Protein AF-A0A6A3C1C8-F1 (afdb_monomer_lite)

Sequence (145 aa):
MQSAKIVVDRLVERQKVDNGVKYLETIALVLWGTDNIKTYGESLAQVSWMIGVRPVADTFGRVNRVETVSLEELGRPRIDVDVNCSGVFRDLFINQMDLLDRAVKMVAELDEPVEQNYVWKHALEQAKALGIEVREAATRAFFNA

Secondary structure (DSSP, 8-state):
-HHHHHHHHHHHHHHHHHTTTPPPSEEEEEE-HHHHHHHTSHHHHHHHHHTTEEEEE-TTS-EEEEEEPPHHHH-SPBPEEEEEE-HHHHHHHHHHHHHHHHHHHHHHTS---TTTBHHHHHHHHHHHHHTS-HHHHT--EEE--

Structure (mmCIF, N/CA/C/O backbone):
data_AF-A0A6A3C1C8-F1
#
_entry.id   AF-A0A6A3C1C8-F1
#
loop_
_atom_site.group_PDB
_atom_site.id
_atom_site.type_symbol
_atom_site.label_atom_id
_atom_site.label_alt_id
_atom_site.label_comp_id
_atom_site.label_asym_id
_atom_site.label_entity_id
_atom_site.label_seq_id
_atom_site.pdbx_PDB_ins_code
_atom_site.Cartn_x
_atom_site.Cartn_y
_atom_site.Cartn_z
_atom_site.occupancy
_atom_site.B_iso_or_equiv
_atom_site.auth_seq_id
_atom_site.auth_comp_id
_atom_site.auth_asym_id
_atom_site.auth_atom_id
_atom_site.pdbx_PDB_model_num
ATOM 1 N N . MET A 1 1 ? 12.787 4.754 0.318 1.00 88.12 1 MET A N 1
ATOM 2 C CA . MET A 1 1 ? 12.100 4.514 1.613 1.00 88.12 1 MET A CA 1
ATOM 3 C C . MET A 1 1 ? 12.237 5.676 2.592 1.00 88.12 1 MET A C 1
ATOM 5 O O . MET A 1 1 ? 11.222 6.182 3.034 1.00 88.12 1 MET A O 1
ATOM 9 N N . GLN A 1 2 ? 13.446 6.129 2.938 1.00 93.62 2 GLN A N 1
ATOM 10 C CA . GLN A 1 2 ? 13.626 7.162 3.973 1.00 93.62 2 GLN A CA 1
ATOM 11 C C . GLN A 1 2 ? 12.921 8.495 3.647 1.00 93.62 2 GLN A C 1
ATOM 13 O O . GLN A 1 2 ? 12.198 9.014 4.489 1.00 93.62 2 GLN A O 1
ATOM 18 N N . SER A 1 3 ? 13.049 8.985 2.406 1.00 96.75 3 SER A N 1
ATOM 19 C CA . SER A 1 3 ? 12.309 10.161 1.907 1.00 96.75 3 SER A CA 1
ATOM 20 C C . SER A 1 3 ? 10.786 9.966 2.000 1.00 96.75 3 SER A C 1
ATOM 22 O O . SER A 1 3 ? 10.074 10.793 2.564 1.00 96.75 3 SER A O 1
ATOM 24 N N . ALA A 1 4 ? 10.293 8.806 1.553 1.00 96.81 4 ALA A N 1
ATOM 25 C CA . ALA A 1 4 ? 8.873 8.464 1.580 1.00 96.81 4 ALA A CA 1
ATOM 26 C C . ALA A 1 4 ? 8.255 8.503 2.988 1.00 96.81 4 ALA A C 1
ATOM 28 O O . ALA A 1 4 ? 7.148 9.016 3.136 1.00 96.81 4 ALA A O 1
ATOM 29 N N . LYS A 1 5 ? 8.976 8.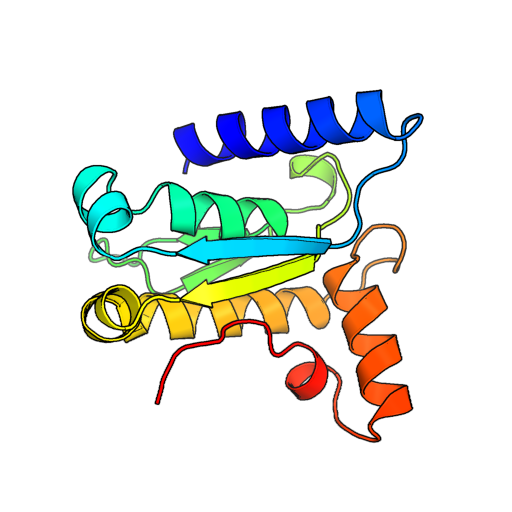026 4.017 1.00 97.25 5 LYS A N 1
ATOM 30 C CA . LYS A 1 5 ? 8.508 8.093 5.413 1.00 97.25 5 LYS A CA 1
ATOM 31 C C . LYS A 1 5 ? 8.205 9.533 5.827 1.00 97.25 5 LYS A C 1
ATOM 33 O O . LYS A 1 5 ? 7.102 9.820 6.269 1.00 97.25 5 LYS A O 1
ATOM 38 N N . ILE A 1 6 ? 9.138 10.452 5.565 1.00 98.00 6 ILE A N 1
ATOM 39 C CA . ILE A 1 6 ? 8.996 11.878 5.905 1.00 98.00 6 ILE A CA 1
ATOM 40 C C . ILE A 1 6 ? 7.758 12.485 5.235 1.00 98.00 6 ILE A C 1
ATOM 42 O O . ILE A 1 6 ? 7.025 13.246 5.865 1.00 98.00 6 ILE A O 1
ATOM 46 N N . VAL A 1 7 ? 7.523 12.167 3.959 1.00 98.19 7 VAL A N 1
ATOM 47 C CA . VAL A 1 7 ? 6.374 12.698 3.211 1.00 98.19 7 VAL A CA 1
ATOM 48 C C . VAL A 1 7 ? 5.057 12.184 3.789 1.00 98.19 7 VAL A C 1
ATOM 50 O O . VAL A 1 7 ? 4.153 12.979 4.039 1.00 98.19 7 VAL A O 1
ATOM 53 N N . VAL A 1 8 ? 4.954 10.877 4.034 1.00 97.94 8 VAL A N 1
ATOM 54 C CA . VAL A 1 8 ? 3.740 10.263 4.590 1.00 97.94 8 VAL A CA 1
ATOM 55 C C . VAL A 1 8 ? 3.476 10.754 6.006 1.00 97.94 8 VAL A C 1
ATOM 57 O O . VAL A 1 8 ? 2.344 11.109 6.310 1.00 97.94 8 VAL A O 1
ATOM 60 N N . ASP A 1 9 ? 4.495 10.828 6.860 1.00 96.19 9 ASP A N 1
ATOM 61 C CA . ASP A 1 9 ? 4.316 11.264 8.245 1.00 96.19 9 ASP A CA 1
ATOM 62 C C . ASP A 1 9 ? 3.820 12.717 8.292 1.00 96.19 9 ASP A C 1
ATOM 64 O O . ASP A 1 9 ? 2.864 13.012 9.006 1.00 96.19 9 ASP A O 1
ATOM 68 N N . ARG A 1 10 ? 4.362 13.600 7.438 1.00 97.25 10 ARG A N 1
ATOM 69 C CA . ARG A 1 10 ? 3.864 14.980 7.283 1.00 97.25 10 ARG A CA 1
ATOM 70 C C . ARG A 1 10 ? 2.437 15.042 6.746 1.00 97.25 10 ARG A C 1
ATOM 72 O O . ARG A 1 10 ? 1.653 15.863 7.214 1.00 97.25 10 ARG A O 1
ATOM 79 N N . LEU A 1 11 ? 2.100 14.209 5.761 1.00 97.06 11 LEU A N 1
ATOM 80 C CA . LEU A 1 11 ? 0.747 14.139 5.203 1.00 97.06 11 LEU A CA 1
ATOM 81 C C . LEU A 1 11 ? -0.262 13.730 6.281 1.00 97.06 11 LEU A C 1
ATOM 83 O O . LEU A 1 11 ? -1.289 14.384 6.456 1.00 97.06 11 LEU A O 1
ATOM 87 N N . VAL A 1 12 ? 0.050 12.666 7.019 1.00 95.31 12 VAL A N 1
ATOM 88 C CA . VAL A 1 12 ? -0.804 12.128 8.079 1.00 95.31 12 VAL A CA 1
ATOM 89 C C . VAL A 1 12 ? -0.922 13.114 9.237 1.00 95.31 12 VAL A C 1
ATOM 91 O O . VAL A 1 12 ? -2.026 13.347 9.722 1.00 95.31 12 VAL A O 1
ATOM 94 N N . GLU A 1 13 ? 0.185 13.725 9.664 1.00 94.62 13 GLU A N 1
ATOM 95 C CA . GLU A 1 13 ? 0.194 14.749 10.710 1.00 94.62 13 GLU A CA 1
ATOM 96 C C . GLU A 1 13 ? -0.673 15.946 10.317 1.00 94.62 13 GLU A C 1
ATOM 98 O O . GLU A 1 13 ? -1.536 16.366 11.091 1.00 94.62 13 GLU A O 1
ATOM 103 N N . ARG A 1 14 ? -0.505 16.453 9.091 1.00 95.44 14 ARG A N 1
ATOM 104 C CA . ARG A 1 14 ? -1.298 17.578 8.600 1.00 95.44 14 ARG A CA 1
ATOM 105 C C . ARG A 1 14 ? -2.786 17.244 8.574 1.00 95.44 14 ARG A C 1
ATOM 107 O O . ARG A 1 14 ? -3.587 18.013 9.099 1.00 95.44 14 ARG A O 1
ATOM 114 N N . GLN A 1 15 ? -3.147 16.083 8.030 1.00 94.81 15 GLN A N 1
ATOM 115 C CA . GLN A 1 15 ? -4.544 15.661 7.957 1.00 94.81 15 GLN A CA 1
ATOM 116 C C . GLN A 1 15 ? -5.158 15.448 9.346 1.00 94.81 15 GLN A C 1
ATOM 118 O O . GLN A 1 15 ? -6.326 15.764 9.567 1.00 94.81 15 GLN A O 1
ATOM 123 N N . LYS A 1 16 ? -4.371 14.947 10.302 1.00 92.00 16 LYS A N 1
ATOM 124 C CA . LYS A 1 16 ? -4.792 14.769 11.694 1.00 92.00 16 LYS A CA 1
ATOM 125 C C . LYS A 1 16 ? -5.097 16.107 12.372 1.00 92.00 16 LYS A C 1
ATOM 127 O O . LYS A 1 16 ? -6.070 16.193 13.119 1.00 92.00 16 LYS A O 1
ATOM 132 N N . VAL A 1 17 ? -4.296 17.143 12.114 1.00 92.94 17 VAL A N 1
ATOM 133 C CA . VAL A 1 17 ? -4.552 18.505 12.617 1.00 92.94 17 VAL A CA 1
ATOM 134 C C . VAL A 1 17 ? -5.845 19.067 12.028 1.00 92.94 17 VAL A C 1
ATOM 136 O O . VAL A 1 17 ? -6.678 19.578 12.774 1.00 92.94 17 VAL A O 1
ATOM 139 N N . ASP A 1 18 ? -6.041 18.914 10.719 1.00 92.00 18 ASP A N 1
ATOM 140 C CA . ASP A 1 18 ? -7.192 19.489 10.018 1.00 92.00 18 ASP A CA 1
ATOM 141 C C . ASP A 1 18 ? -8.523 18.769 10.364 1.00 92.00 18 ASP A C 1
ATOM 143 O O . ASP A 1 18 ? -9.576 19.405 10.372 1.00 92.00 18 ASP A O 1
ATOM 147 N N . ASN A 1 19 ? -8.491 17.481 10.746 1.00 87.75 19 ASN A N 1
ATOM 148 C CA . ASN A 1 19 ? -9.679 16.659 11.054 1.00 87.75 19 ASN A CA 1
ATOM 149 C C . ASN A 1 19 ? -9.917 16.372 12.551 1.00 87.75 19 ASN A C 1
ATOM 151 O O . ASN A 1 19 ? -10.545 15.371 12.910 1.00 87.75 19 ASN A O 1
ATOM 155 N N . GLY A 1 20 ? -9.421 17.219 13.455 1.00 84.25 20 GLY A N 1
ATOM 156 C CA . GLY A 1 20 ? -9.731 17.083 14.884 1.00 84.25 20 GLY A CA 1
ATOM 157 C C . GLY A 1 20 ? -9.100 15.849 15.540 1.00 84.25 20 GLY A C 1
ATOM 158 O O . GLY A 1 20 ? -9.746 15.150 16.317 1.00 84.25 20 GLY A O 1
ATOM 159 N N . VAL A 1 21 ? -7.820 15.599 15.250 1.00 80.31 21 VAL A N 1
ATOM 160 C CA . VAL A 1 21 ? -6.955 14.583 15.885 1.00 80.31 21 VAL A CA 1
ATOM 161 C C . VAL A 1 21 ? -7.235 13.134 15.445 1.00 80.31 21 VAL A C 1
ATOM 163 O O . VAL A 1 21 ? -6.539 12.212 15.876 1.00 80.31 21 VAL A O 1
ATOM 166 N N . LYS A 1 22 ? -8.177 12.902 14.525 1.00 88.25 22 LYS A N 1
ATOM 167 C CA . LYS A 1 22 ? -8.441 11.565 13.971 1.00 88.25 22 LYS A CA 1
ATOM 168 C C . LYS A 1 22 ? -7.510 11.236 12.806 1.00 88.25 22 LYS A C 1
ATOM 170 O O . LYS A 1 22 ? -7.241 12.082 11.955 1.00 88.25 22 LYS A O 1
ATOM 175 N N . TYR A 1 23 ? -7.039 9.990 12.762 1.00 91.06 23 TYR A N 1
ATOM 176 C CA . TYR A 1 23 ? -6.372 9.467 11.572 1.00 91.06 23 TYR A CA 1
ATOM 177 C C . TYR A 1 23 ? -7.396 9.291 10.457 1.00 91.06 23 TYR A C 1
ATOM 179 O O . TYR A 1 23 ? -8.527 8.879 10.703 1.00 91.06 23 TYR A O 1
ATOM 187 N N . LEU A 1 24 ? -6.981 9.604 9.235 1.00 93.56 24 LEU A N 1
ATOM 188 C CA . LEU A 1 24 ? -7.737 9.230 8.053 1.00 93.56 24 LEU A CA 1
ATOM 189 C C . LEU A 1 24 ? -7.696 7.705 7.865 1.00 93.56 24 LEU A C 1
ATOM 191 O O . LEU A 1 24 ? -6.688 7.069 8.179 1.00 93.56 24 LEU A O 1
ATOM 195 N N . GLU A 1 25 ? -8.779 7.137 7.344 1.00 97.00 25 GLU A N 1
ATOM 196 C CA . GLU A 1 25 ? -8.869 5.686 7.160 1.00 97.00 25 GLU A CA 1
ATOM 197 C C . GLU A 1 25 ? -8.358 5.239 5.785 1.00 97.00 25 GLU A C 1
ATOM 199 O O . GLU A 1 25 ? -7.670 4.224 5.707 1.00 97.00 25 GLU A O 1
ATOM 204 N N . THR A 1 26 ? -8.602 6.028 4.727 1.00 98.19 26 THR A N 1
ATOM 205 C CA . THR A 1 26 ? -8.188 5.713 3.345 1.00 98.19 26 THR A CA 1
ATOM 206 C C . THR A 1 26 ? -7.539 6.908 2.640 1.00 98.19 26 THR A C 1
ATOM 208 O O . THR A 1 26 ? -8.026 8.035 2.756 1.00 98.19 26 THR A O 1
ATOM 211 N N . ILE A 1 27 ? -6.479 6.665 1.857 1.00 98.12 27 ILE A N 1
ATOM 212 C CA . ILE A 1 27 ? -5.885 7.629 0.910 1.00 98.12 27 ILE A CA 1
ATOM 213 C C . ILE A 1 27 ? -6.080 7.134 -0.521 1.00 98.12 27 ILE A C 1
ATOM 215 O O . ILE A 1 27 ? -5.526 6.103 -0.893 1.00 98.12 27 ILE A O 1
ATOM 219 N N . ALA A 1 28 ? -6.768 7.915 -1.351 1.00 98.12 28 ALA A N 1
ATOM 220 C CA . ALA A 1 28 ? -6.732 7.733 -2.799 1.00 98.12 28 ALA A CA 1
ATOM 221 C C . ALA A 1 28 ? -5.530 8.482 -3.396 1.00 98.12 28 ALA A C 1
ATOM 223 O O . ALA A 1 28 ? -5.333 9.668 -3.116 1.00 98.12 28 ALA A O 1
ATOM 224 N N . LEU A 1 29 ? -4.718 7.806 -4.209 1.00 97.94 29 LEU A N 1
ATOM 225 C CA . LEU A 1 29 ? -3.507 8.375 -4.808 1.00 97.94 29 LEU A CA 1
ATOM 226 C C . LEU A 1 29 ? -3.236 7.824 -6.208 1.00 97.94 29 LEU A C 1
ATOM 228 O O . LEU A 1 29 ? -3.751 6.777 -6.600 1.00 97.94 29 LEU A O 1
ATOM 232 N N . VAL A 1 30 ? -2.391 8.537 -6.956 1.00 98.19 30 VAL A N 1
ATOM 233 C CA . VAL A 1 30 ? -1.987 8.163 -8.315 1.00 98.19 30 VAL A CA 1
ATOM 234 C C . VAL A 1 30 ? -0.498 7.837 -8.354 1.00 98.19 30 VAL A C 1
ATOM 236 O O . VAL A 1 30 ? 0.314 8.618 -7.857 1.00 98.19 30 VAL A O 1
ATOM 239 N N . LEU A 1 31 ? -0.136 6.723 -8.993 1.00 98.19 31 LEU A N 1
ATOM 240 C CA . LEU A 1 31 ? 1.254 6.381 -9.301 1.00 98.19 31 LEU A CA 1
ATOM 241 C C . LEU A 1 31 ? 1.566 6.646 -10.778 1.00 98.19 31 LEU A C 1
ATOM 243 O O . LEU A 1 31 ? 0.963 6.071 -11.696 1.00 98.19 31 LEU A O 1
ATOM 247 N N . TRP A 1 32 ? 2.553 7.510 -11.005 1.00 97.69 32 TRP A N 1
ATOM 248 C CA . TRP A 1 32 ? 3.081 7.813 -12.329 1.00 97.69 32 TRP A CA 1
ATOM 249 C C . TRP A 1 32 ? 4.354 7.002 -12.597 1.00 97.69 32 TRP A C 1
ATOM 251 O O . TRP A 1 32 ? 5.090 6.625 -11.693 1.00 97.69 32 TRP A O 1
ATOM 261 N N . GLY A 1 33 ? 4.631 6.672 -13.859 1.00 96.38 33 GLY A N 1
ATOM 262 C CA . GLY A 1 33 ? 5.894 5.999 -14.191 1.00 96.38 33 GLY A CA 1
ATOM 263 C C . GLY A 1 33 ? 7.100 6.932 -14.034 1.00 96.38 33 GLY A C 1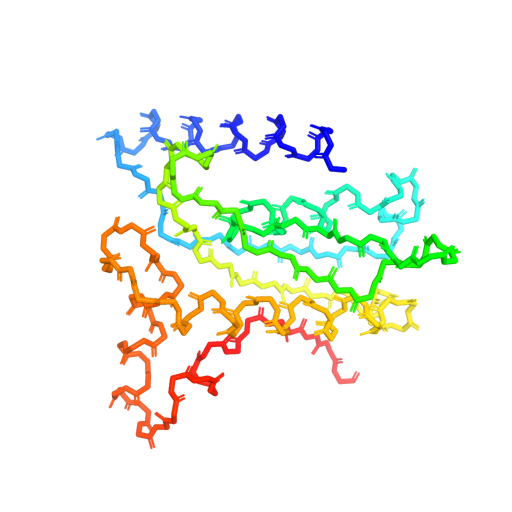
ATOM 264 O O . GLY A 1 33 ? 8.154 6.547 -13.536 1.00 96.38 33 GLY A O 1
ATOM 265 N N . THR A 1 34 ? 6.952 8.187 -14.459 1.00 96.25 34 THR A N 1
ATOM 266 C CA . THR A 1 34 ? 8.072 9.122 -14.630 1.00 96.25 34 THR A CA 1
ATOM 267 C C . THR A 1 34 ? 8.662 9.631 -13.315 1.00 96.25 34 THR A C 1
ATOM 269 O O . THR A 1 34 ? 9.877 9.801 -13.233 1.00 96.25 34 THR A O 1
ATOM 272 N N . ASP A 1 35 ? 7.848 9.867 -12.287 1.00 95.75 35 ASP A N 1
ATOM 273 C CA . ASP A 1 35 ? 8.308 10.236 -10.942 1.00 95.75 35 ASP A CA 1
ATOM 274 C C . ASP A 1 35 ? 9.007 9.055 -10.258 1.00 95.75 35 ASP A C 1
ATOM 276 O O . ASP A 1 35 ? 10.077 9.241 -9.680 1.00 95.75 35 ASP A O 1
ATOM 280 N N . ASN A 1 36 ? 8.482 7.834 -10.396 1.00 97.19 36 ASN A N 1
ATOM 281 C CA . ASN A 1 36 ? 9.097 6.630 -9.837 1.00 97.19 36 ASN A CA 1
ATOM 282 C C . ASN A 1 36 ? 10.458 6.321 -10.478 1.00 97.19 36 ASN A C 1
ATOM 284 O O . ASN A 1 36 ? 11.377 5.924 -9.764 1.00 97.19 36 ASN A O 1
ATOM 288 N N . ILE A 1 37 ? 10.644 6.593 -11.776 1.00 97.12 37 ILE A N 1
ATOM 289 C CA . ILE A 1 37 ? 11.972 6.527 -12.416 1.00 97.12 37 ILE A CA 1
ATOM 290 C C . ILE A 1 37 ? 12.917 7.575 -11.818 1.00 97.12 37 ILE A C 1
ATOM 292 O O . ILE A 1 37 ? 14.034 7.251 -11.427 1.00 97.12 37 ILE A O 1
ATOM 296 N N . LYS A 1 38 ? 12.481 8.838 -11.740 1.00 97.69 38 LYS A N 1
ATOM 297 C CA . LYS A 1 38 ? 13.336 9.962 -11.313 1.00 97.69 38 LYS A CA 1
ATOM 298 C C . LYS A 1 38 ? 13.752 9.886 -9.845 1.00 97.69 38 LYS A C 1
ATOM 300 O O . LYS A 1 38 ? 14.826 10.360 -9.493 1.00 97.69 38 LYS A O 1
ATOM 305 N N . THR A 1 39 ? 12.889 9.331 -9.004 1.00 97.12 39 THR A N 1
ATOM 306 C CA . THR A 1 39 ? 13.066 9.281 -7.546 1.00 97.12 39 THR A CA 1
ATOM 307 C C . THR A 1 39 ? 13.467 7.898 -7.042 1.00 97.12 39 THR A C 1
ATOM 309 O O . THR A 1 39 ? 13.623 7.708 -5.841 1.00 97.12 39 THR A O 1
ATOM 312 N N . TYR A 1 40 ? 13.637 6.921 -7.939 1.00 96.31 40 TYR A N 1
ATOM 313 C CA . TYR A 1 40 ? 13.877 5.521 -7.578 1.00 96.31 40 TYR A CA 1
ATOM 314 C C . TYR A 1 40 ? 12.769 4.935 -6.681 1.00 96.31 40 TYR A C 1
ATOM 316 O O . TYR A 1 40 ? 13.036 4.195 -5.733 1.00 96.31 40 TYR A O 1
ATOM 324 N N . GLY A 1 41 ? 11.511 5.264 -6.986 1.00 96.56 41 GLY A N 1
ATOM 325 C CA . GLY A 1 41 ? 10.339 4.668 -6.346 1.00 96.56 41 GLY A CA 1
ATOM 326 C C . GLY A 1 41 ? 9.859 5.366 -5.072 1.00 96.56 41 GLY A C 1
ATOM 327 O O . GLY A 1 41 ? 9.337 4.694 -4.181 1.00 96.56 41 GLY A O 1
ATOM 328 N N . GLU A 1 42 ? 10.050 6.682 -4.920 1.00 97.94 42 GLU A N 1
ATOM 329 C CA . GLU A 1 42 ? 9.617 7.369 -3.695 1.00 97.94 42 GLU A CA 1
ATOM 330 C C . GLU A 1 42 ? 8.103 7.315 -3.487 1.00 97.94 42 GLU A C 1
ATOM 332 O O . GLU A 1 42 ? 7.682 6.956 -2.390 1.00 97.94 42 GLU A O 1
ATOM 337 N N . SER A 1 43 ? 7.288 7.620 -4.501 1.00 97.56 43 SER A N 1
ATOM 338 C CA . SER A 1 43 ? 5.823 7.591 -4.372 1.00 97.56 43 SER A CA 1
ATOM 339 C C . SER A 1 43 ? 5.294 6.171 -4.157 1.00 97.56 43 SER A C 1
ATOM 341 O O . SER A 1 43 ? 4.448 5.966 -3.290 1.00 97.56 43 SER A O 1
ATOM 343 N N . LEU A 1 44 ? 5.869 5.159 -4.814 1.00 97.38 44 LEU A N 1
ATOM 344 C CA . LEU A 1 44 ? 5.584 3.752 -4.506 1.00 97.38 44 LEU A CA 1
ATOM 345 C C . LEU A 1 44 ? 5.899 3.402 -3.039 1.00 97.38 44 LEU A C 1
ATOM 347 O O . LEU A 1 44 ? 5.092 2.780 -2.345 1.00 97.38 44 LEU A O 1
ATOM 351 N N . ALA A 1 45 ? 7.061 3.832 -2.541 1.00 97.69 45 ALA A N 1
ATOM 352 C CA . ALA A 1 45 ? 7.455 3.604 -1.155 1.00 97.69 45 ALA A CA 1
ATOM 353 C C . ALA A 1 45 ? 6.567 4.361 -0.150 1.00 97.69 45 ALA A C 1
ATOM 355 O O . ALA A 1 45 ? 6.436 3.914 0.990 1.00 97.69 45 ALA A O 1
ATOM 356 N N . GLN A 1 46 ? 5.941 5.477 -0.548 1.00 98.44 46 GLN A N 1
ATOM 357 C CA . GLN A 1 46 ? 4.951 6.168 0.283 1.00 98.44 46 GLN A CA 1
ATOM 358 C C . GLN A 1 46 ? 3.731 5.270 0.502 1.00 98.44 46 GLN A C 1
ATOM 360 O O . GLN A 1 46 ? 3.334 5.088 1.649 1.00 98.44 46 GLN A O 1
ATOM 365 N N . VAL A 1 47 ? 3.212 4.622 -0.549 1.00 98.25 47 VAL A N 1
ATOM 366 C CA . VAL A 1 47 ? 2.104 3.656 -0.422 1.00 98.25 47 VAL A CA 1
ATOM 367 C C . VAL A 1 47 ? 2.477 2.510 0.515 1.00 98.25 47 VAL A C 1
ATOM 369 O O . VAL A 1 47 ? 1.725 2.186 1.430 1.00 98.25 47 VAL A O 1
ATOM 372 N N . SER A 1 48 ? 3.675 1.939 0.342 1.00 97.94 48 SER A N 1
ATOM 373 C CA . SER A 1 48 ? 4.184 0.894 1.240 1.00 97.94 48 SER A CA 1
ATOM 374 C C . SER A 1 48 ? 4.202 1.357 2.699 1.00 97.94 48 SER A C 1
ATOM 376 O O . SER A 1 48 ? 3.763 0.629 3.587 1.00 97.94 48 SER A O 1
ATOM 378 N N . TRP A 1 49 ? 4.653 2.585 2.965 1.00 98.31 49 TRP A N 1
ATOM 379 C CA . TRP A 1 49 ? 4.674 3.114 4.324 1.00 98.31 49 TRP A CA 1
ATOM 380 C C . TRP A 1 49 ? 3.270 3.402 4.869 1.00 98.31 49 TRP A C 1
ATOM 382 O O . TRP A 1 49 ? 3.037 3.144 6.048 1.00 98.31 49 TRP A O 1
ATOM 392 N N . MET A 1 50 ? 2.316 3.866 4.053 1.00 98.31 50 MET A N 1
ATOM 393 C CA . MET A 1 50 ? 0.920 4.099 4.469 1.00 98.31 50 MET A CA 1
ATOM 394 C C . MET A 1 50 ? 0.293 2.834 5.075 1.00 98.31 50 MET A C 1
ATOM 396 O O . MET A 1 50 ? -0.181 2.883 6.216 1.00 98.31 50 MET A O 1
ATOM 400 N N . ILE A 1 51 ? 0.415 1.695 4.381 1.00 98.19 51 ILE A N 1
ATOM 401 C CA . ILE A 1 51 ? -0.076 0.383 4.848 1.00 98.19 51 ILE A CA 1
ATOM 402 C C . ILE A 1 51 ? 0.855 -0.289 5.880 1.00 98.19 51 ILE A C 1
ATOM 404 O O . ILE A 1 51 ? 0.530 -1.326 6.457 1.00 98.19 51 ILE A O 1
ATOM 408 N N . GLY A 1 52 ? 2.027 0.297 6.142 1.00 98.06 52 GLY A N 1
ATOM 409 C CA . GLY A 1 52 ? 2.977 -0.190 7.140 1.00 98.06 52 GLY A CA 1
ATOM 410 C C . GLY A 1 52 ? 3.750 -1.434 6.704 1.00 98.06 52 GLY A C 1
ATOM 411 O O . GLY A 1 52 ? 3.930 -2.362 7.491 1.00 98.06 52 GLY A O 1
ATOM 412 N N . VAL A 1 53 ? 4.228 -1.464 5.463 1.00 98.19 53 VAL A N 1
ATOM 413 C CA . VAL A 1 53 ? 5.176 -2.473 4.976 1.00 98.19 53 VAL A CA 1
ATOM 414 C C . VAL A 1 53 ? 6.478 -1.820 4.525 1.00 98.19 53 VAL A C 1
ATOM 416 O O . VAL A 1 53 ? 6.532 -0.630 4.203 1.00 98.19 53 VAL A O 1
ATOM 419 N N . ARG A 1 54 ? 7.549 -2.610 4.471 1.00 95.69 54 ARG A N 1
ATOM 420 C CA . ARG A 1 54 ? 8.833 -2.198 3.904 1.00 95.69 54 ARG A CA 1
ATOM 421 C C . ARG A 1 54 ? 9.279 -3.151 2.796 1.00 95.69 54 ARG A C 1
ATOM 423 O O . ARG A 1 54 ? 9.197 -4.364 2.985 1.00 95.69 54 ARG A O 1
ATOM 430 N N . PRO A 1 55 ? 9.766 -2.633 1.655 1.00 94.38 55 PRO A N 1
ATOM 431 C CA . PRO A 1 55 ? 10.390 -3.463 0.635 1.00 94.38 55 PRO A CA 1
ATOM 432 C C . PRO A 1 55 ? 11.688 -4.065 1.168 1.00 94.38 55 PRO A C 1
ATOM 434 O O . PRO A 1 55 ? 12.445 -3.386 1.867 1.00 94.38 55 PRO A O 1
ATOM 437 N N . VAL A 1 56 ? 11.973 -5.311 0.799 1.00 94.06 56 VAL A N 1
ATOM 438 C CA . VAL A 1 56 ? 13.231 -5.969 1.154 1.00 94.06 56 VAL A CA 1
ATOM 439 C C . VAL A 1 56 ? 13.894 -6.533 -0.091 1.00 94.06 56 VAL A C 1
ATOM 441 O O . VAL A 1 56 ? 13.248 -7.153 -0.936 1.00 94.06 56 VAL A O 1
ATOM 444 N N . ALA A 1 57 ? 15.195 -6.283 -0.209 1.00 93.75 57 ALA A N 1
ATOM 445 C CA . ALA A 1 57 ? 15.998 -6.792 -1.304 1.00 93.75 57 ALA A CA 1
ATOM 446 C C . ALA A 1 57 ? 16.388 -8.259 -1.067 1.00 93.75 57 ALA A C 1
ATOM 448 O O . ALA A 1 57 ? 16.614 -8.685 0.070 1.00 93.75 57 ALA A O 1
ATOM 449 N N . ASP A 1 58 ? 16.468 -9.030 -2.146 1.00 92.94 58 ASP A N 1
ATOM 450 C CA . ASP A 1 58 ? 17.110 -10.341 -2.136 1.00 92.94 58 ASP A CA 1
ATOM 451 C C . ASP A 1 58 ? 18.647 -10.225 -2.146 1.00 92.94 58 ASP A C 1
ATOM 453 O O . ASP A 1 58 ? 19.221 -9.132 -2.153 1.00 92.94 58 ASP A O 1
ATOM 457 N N . THR A 1 59 ? 19.337 -11.367 -2.161 1.00 95.38 59 THR A N 1
ATOM 458 C CA . THR A 1 59 ? 20.808 -11.431 -2.189 1.00 95.38 59 THR A CA 1
ATOM 459 C C . THR A 1 59 ? 21.429 -10.811 -3.444 1.00 95.38 59 THR A C 1
ATOM 461 O O . THR A 1 59 ? 22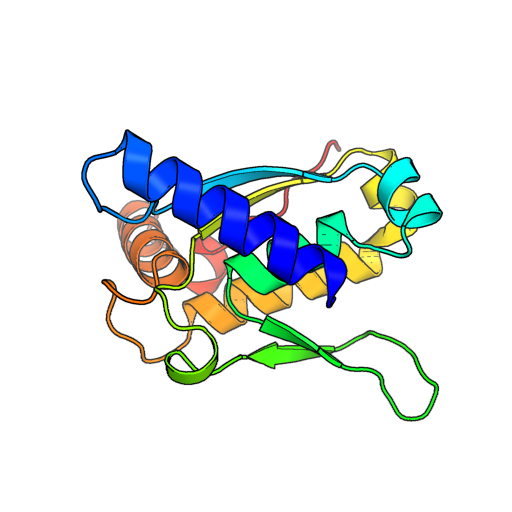.627 -10.548 -3.457 1.00 95.38 59 THR A O 1
ATOM 464 N N . PHE A 1 60 ? 20.638 -10.570 -4.493 1.00 94.69 60 PHE A N 1
ATOM 465 C CA . PHE A 1 60 ? 21.060 -9.918 -5.733 1.00 94.69 60 PHE A CA 1
ATOM 466 C C . PHE A 1 60 ? 20.667 -8.434 -5.782 1.00 94.69 60 PHE A C 1
ATOM 468 O O . PHE A 1 60 ? 20.860 -7.786 -6.811 1.00 94.69 60 PHE A O 1
ATOM 475 N N . GLY A 1 61 ? 20.111 -7.886 -4.697 1.00 91.94 61 GLY A N 1
ATOM 476 C CA . GLY A 1 61 ? 19.690 -6.490 -4.613 1.00 91.94 61 GLY A CA 1
ATOM 477 C C . GLY A 1 61 ? 18.328 -6.201 -5.250 1.00 91.94 61 GLY A C 1
ATOM 478 O O . GLY A 1 61 ? 17.974 -5.034 -5.413 1.00 91.94 61 GLY A O 1
ATOM 479 N N . ARG A 1 62 ? 17.548 -7.222 -5.627 1.00 93.50 62 ARG A N 1
ATOM 480 C CA . ARG A 1 62 ? 16.240 -7.032 -6.274 1.00 93.50 62 ARG A CA 1
ATOM 481 C C . ARG A 1 62 ? 15.146 -6.901 -5.227 1.00 93.50 62 ARG A C 1
ATOM 483 O O . ARG A 1 62 ? 15.028 -7.735 -4.335 1.00 93.50 62 ARG A O 1
ATOM 490 N N . VAL A 1 63 ? 14.302 -5.886 -5.374 1.00 93.81 63 VAL A N 1
ATOM 491 C CA . VAL A 1 63 ? 13.131 -5.676 -4.515 1.00 93.81 63 VAL A CA 1
ATOM 492 C C . VAL A 1 63 ? 11.944 -6.458 -5.080 1.00 93.81 63 VAL A C 1
ATOM 494 O O . VAL A 1 63 ? 11.294 -6.021 -6.029 1.00 93.81 63 VAL A O 1
ATOM 497 N N . ASN A 1 64 ? 11.695 -7.643 -4.523 1.00 93.75 64 ASN A N 1
ATOM 498 C CA . ASN A 1 64 ? 10.638 -8.571 -4.958 1.00 93.75 64 ASN A CA 1
ATOM 499 C C . ASN A 1 64 ? 9.772 -9.116 -3.806 1.00 93.75 64 ASN A C 1
ATOM 501 O O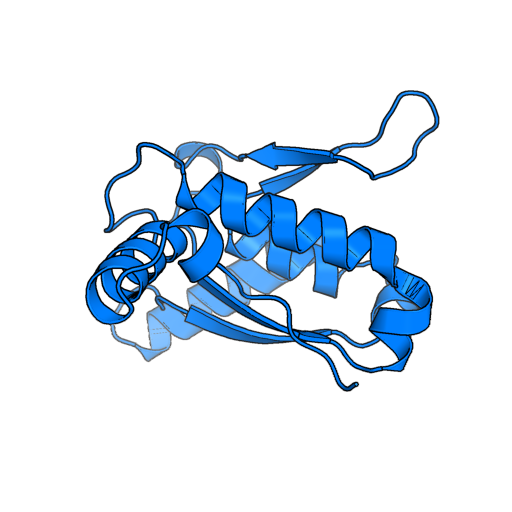 . ASN A 1 64 ? 8.837 -9.891 -4.043 1.00 93.75 64 ASN A O 1
ATOM 505 N N . ARG A 1 65 ? 10.068 -8.696 -2.571 1.00 94.25 65 ARG A N 1
ATOM 506 C CA . ARG A 1 65 ? 9.333 -9.047 -1.357 1.00 94.25 65 ARG A CA 1
ATOM 507 C C . ARG A 1 65 ? 9.153 -7.824 -0.464 1.00 94.25 65 ARG A C 1
ATOM 509 O O . ARG A 1 65 ? 9.913 -6.858 -0.537 1.00 94.25 65 ARG A O 1
ATOM 516 N N . VAL A 1 66 ? 8.148 -7.901 0.392 1.00 96.44 66 VAL A N 1
ATOM 517 C CA . VAL A 1 66 ? 7.856 -6.917 1.433 1.00 96.44 66 VAL A CA 1
ATOM 518 C C . VAL A 1 66 ? 7.780 -7.621 2.779 1.00 96.44 66 VAL A C 1
ATOM 520 O O . VAL A 1 66 ? 7.473 -8.808 2.850 1.00 96.44 66 VAL A O 1
ATOM 523 N N . GLU A 1 67 ? 8.058 -6.879 3.839 1.00 96.75 67 GLU A N 1
ATOM 524 C CA . GLU A 1 67 ? 7.839 -7.301 5.218 1.00 96.75 67 GLU A CA 1
ATOM 525 C C . GLU A 1 67 ? 6.913 -6.309 5.909 1.00 96.75 67 GLU A C 1
ATOM 527 O O . GLU A 1 67 ? 6.979 -5.101 5.666 1.00 96.75 67 GLU A O 1
ATOM 532 N N . THR A 1 68 ? 6.068 -6.814 6.796 1.00 97.56 68 THR A N 1
ATOM 533 C CA . THR A 1 68 ? 5.211 -5.984 7.637 1.00 97.56 68 THR A CA 1
ATOM 534 C C . THR A 1 68 ? 6.042 -5.275 8.696 1.00 97.56 68 THR A C 1
ATOM 536 O O . THR A 1 68 ? 6.864 -5.884 9.381 1.00 97.56 68 THR A O 1
ATOM 539 N N . VAL A 1 69 ? 5.808 -3.978 8.846 1.00 97.62 69 VAL A N 1
ATOM 540 C CA . VAL A 1 69 ? 6.323 -3.177 9.959 1.00 97.62 69 VAL A CA 1
ATOM 541 C C . VAL A 1 69 ? 5.370 -3.342 11.141 1.00 97.62 69 VAL A C 1
ATOM 543 O O . VAL A 1 69 ? 4.155 -3.353 10.940 1.00 97.62 69 VAL A O 1
ATOM 546 N N . SER A 1 70 ? 5.895 -3.511 12.356 1.00 97.56 70 SER A N 1
ATOM 547 C CA . SER A 1 70 ? 5.066 -3.646 13.563 1.00 97.56 70 SER A CA 1
ATOM 548 C C . SER A 1 70 ? 4.299 -2.350 13.848 1.00 97.56 70 SER A C 1
ATOM 550 O O . SER A 1 70 ? 4.769 -1.266 13.508 1.00 97.56 70 SER A O 1
ATOM 552 N N . LEU A 1 71 ? 3.135 -2.434 14.501 1.00 96.94 71 LEU A N 1
ATOM 553 C CA . LEU A 1 71 ? 2.375 -1.236 14.896 1.00 96.94 71 LEU A CA 1
ATOM 554 C C . LEU A 1 71 ? 3.175 -0.325 15.842 1.00 96.94 71 LEU A C 1
ATOM 556 O O . LEU A 1 71 ? 3.023 0.892 15.795 1.00 96.94 71 LEU A O 1
ATOM 560 N N . GLU A 1 72 ? 4.065 -0.905 16.652 1.00 96.69 72 GLU A N 1
ATOM 561 C CA . GLU A 1 72 ? 4.986 -0.163 17.517 1.00 96.69 72 GLU A CA 1
ATOM 562 C C . GLU A 1 72 ? 6.004 0.657 16.709 1.00 96.69 72 GLU A C 1
ATOM 564 O O . GLU A 1 72 ? 6.159 1.848 16.965 1.00 96.69 72 GLU A O 1
ATOM 569 N N . GLU A 1 73 ? 6.651 0.061 15.695 1.00 96.12 73 GLU A N 1
ATOM 570 C CA . GLU A 1 73 ? 7.563 0.795 14.800 1.00 96.12 73 GLU A CA 1
ATOM 571 C C . GLU A 1 73 ? 6.792 1.806 13.931 1.00 96.12 73 GLU A C 1
ATOM 573 O O . GLU A 1 73 ? 7.308 2.882 13.627 1.00 96.12 73 GLU A O 1
ATOM 578 N N . LEU A 1 74 ? 5.559 1.478 13.529 1.00 96.50 74 LEU A N 1
ATOM 579 C CA . LEU A 1 74 ? 4.727 2.346 12.697 1.00 96.50 74 LEU A CA 1
ATOM 580 C C . LEU A 1 74 ? 4.207 3.568 13.470 1.00 96.50 74 LEU A C 1
ATOM 582 O O . LEU A 1 74 ? 4.045 4.631 12.876 1.00 96.50 74 LEU A O 1
ATOM 586 N N . GLY A 1 75 ? 3.936 3.434 14.774 1.00 96.12 75 GLY A N 1
ATOM 587 C CA . GLY A 1 75 ? 3.504 4.524 15.659 1.00 96.12 75 GLY A CA 1
ATOM 588 C C . GLY A 1 75 ? 2.111 5.097 15.357 1.00 96.12 75 GLY A C 1
ATOM 589 O O . GLY A 1 75 ? 1.746 6.155 15.875 1.00 96.12 75 GLY A O 1
ATOM 590 N N . ARG A 1 76 ? 1.336 4.437 14.492 1.00 96.31 76 ARG A N 1
ATOM 591 C CA . ARG A 1 76 ? -0.013 4.831 14.060 1.00 96.31 76 ARG A CA 1
ATOM 592 C C . ARG A 1 76 ? -0.767 3.628 13.477 1.00 96.31 76 ARG A C 1
ATOM 594 O O . ARG A 1 76 ? -0.122 2.638 13.129 1.00 96.31 76 ARG A O 1
ATOM 601 N N . PRO A 1 77 ? -2.090 3.745 13.266 1.00 97.69 77 PRO A N 1
ATOM 602 C CA . PRO A 1 77 ? -2.833 2.777 12.474 1.00 97.69 77 PRO A CA 1
ATOM 603 C C . PRO A 1 77 ? -2.290 2.636 11.043 1.00 97.69 77 PRO A C 1
ATOM 605 O O . PRO A 1 77 ? -1.750 3.589 10.455 1.00 97.69 77 PRO A O 1
ATOM 608 N N . ARG A 1 78 ? -2.474 1.451 10.458 1.00 98.50 78 ARG A N 1
ATOM 609 C CA . ARG A 1 78 ? -2.282 1.213 9.023 1.00 98.50 78 ARG A CA 1
ATOM 610 C C . ARG A 1 78 ? -3.409 1.892 8.263 1.00 98.50 78 ARG A C 1
ATOM 612 O O . ARG A 1 78 ? -4.579 1.666 8.565 1.00 98.50 78 ARG A O 1
ATOM 619 N N . ILE A 1 79 ? -3.041 2.721 7.298 1.00 98.38 79 ILE A N 1
ATOM 620 C CA . ILE A 1 79 ? -3.979 3.506 6.498 1.00 98.38 79 ILE A CA 1
ATOM 621 C C . ILE A 1 79 ? -4.272 2.722 5.224 1.00 98.38 79 ILE A C 1
ATOM 623 O O . ILE A 1 79 ? -3.333 2.284 4.560 1.00 98.38 79 ILE A O 1
ATOM 627 N N . ASP A 1 80 ? -5.552 2.533 4.904 1.00 98.69 80 ASP A N 1
ATOM 628 C CA . ASP A 1 80 ? -5.970 1.911 3.650 1.00 98.69 80 ASP A CA 1
ATOM 629 C C . ASP A 1 80 ? -5.646 2.827 2.467 1.00 98.69 80 ASP A C 1
ATOM 631 O O . ASP A 1 80 ? -5.516 4.047 2.596 1.00 98.69 80 ASP A O 1
ATOM 635 N N . VAL A 1 81 ? -5.481 2.245 1.291 1.00 98.62 81 VAL A N 1
ATOM 636 C CA . VAL A 1 81 ? -5.042 2.973 0.102 1.00 98.62 81 VAL A CA 1
ATOM 637 C C . VAL A 1 81 ? -5.894 2.583 -1.083 1.00 98.62 81 VAL A C 1
ATOM 639 O O . VAL A 1 81 ? -6.216 1.418 -1.236 1.00 98.62 81 VAL A O 1
ATOM 642 N N . ASP A 1 82 ? -6.216 3.538 -1.943 1.00 98.12 82 ASP A N 1
ATOM 643 C CA . ASP A 1 82 ? -6.774 3.288 -3.269 1.00 98.12 82 ASP A CA 1
ATOM 644 C C . ASP A 1 82 ? -5.784 3.823 -4.308 1.00 98.12 82 ASP A C 1
ATOM 646 O O . ASP A 1 82 ? -5.524 5.028 -4.395 1.00 98.12 82 ASP A O 1
ATOM 650 N N . VAL A 1 83 ? -5.152 2.908 -5.040 1.00 98.31 83 VAL A N 1
ATOM 651 C CA . VAL A 1 83 ? -3.972 3.193 -5.852 1.00 98.31 83 VAL A CA 1
ATOM 652 C C . VAL A 1 83 ? -4.338 3.127 -7.322 1.00 98.31 83 VAL A C 1
ATOM 654 O O . VAL A 1 83 ? -4.523 2.056 -7.899 1.00 98.31 83 VAL A O 1
ATOM 657 N N . ASN A 1 84 ? -4.365 4.298 -7.948 1.00 98.12 84 ASN A N 1
ATOM 658 C CA . ASN A 1 84 ? -4.619 4.448 -9.370 1.00 98.12 84 ASN A CA 1
ATOM 659 C C . ASN A 1 84 ? -3.284 4.531 -10.120 1.00 98.12 84 ASN A C 1
ATOM 661 O O . ASN A 1 84 ? -2.573 5.534 -10.075 1.00 98.12 84 ASN A O 1
ATOM 665 N N . CYS A 1 85 ? -2.915 3.464 -10.814 1.00 97.19 85 CYS A N 1
ATOM 666 C CA . CYS A 1 85 ? -1.695 3.396 -11.604 1.00 97.19 85 CYS A CA 1
ATOM 667 C C . CYS A 1 85 ? -1.946 3.908 -13.025 1.00 97.19 85 CYS A C 1
ATOM 669 O O . CYS A 1 85 ? -2.829 3.427 -13.737 1.00 97.19 85 CYS A O 1
ATOM 671 N N . SER A 1 86 ? -1.118 4.855 -13.473 1.00 97.31 86 SER A N 1
ATOM 672 C CA . SER A 1 86 ? -1.102 5.262 -14.884 1.00 97.31 86 SER A CA 1
ATOM 673 C C . SER A 1 86 ? -0.727 4.089 -15.803 1.00 97.31 86 SER A C 1
ATOM 675 O O . SER A 1 86 ? 0.026 3.199 -15.404 1.00 97.31 86 SER A O 1
ATOM 677 N N . GLY A 1 87 ? -1.167 4.117 -17.067 1.00 95.25 87 GLY A N 1
ATOM 678 C CA . GLY A 1 87 ? -0.794 3.088 -18.052 1.00 95.25 87 GLY A CA 1
ATOM 679 C C . GLY A 1 87 ? 0.725 2.937 -18.217 1.00 95.25 87 GLY A C 1
ATOM 680 O O . GLY A 1 87 ? 1.240 1.828 -18.247 1.00 95.25 87 GLY A O 1
ATOM 681 N N . VAL A 1 88 ? 1.469 4.049 -18.185 1.00 95.69 88 VAL A N 1
ATOM 682 C CA . VAL A 1 88 ? 2.943 4.018 -18.227 1.00 95.69 88 VAL A CA 1
ATOM 683 C C . VAL A 1 88 ? 3.531 3.342 -16.984 1.00 95.69 88 VAL A C 1
ATOM 685 O O . VAL A 1 88 ? 4.533 2.640 -17.088 1.00 95.69 88 VAL A O 1
ATOM 688 N N . PHE A 1 89 ? 2.930 3.531 -15.804 1.00 97.31 89 PHE A N 1
ATOM 689 C CA . PHE A 1 89 ? 3.369 2.819 -14.603 1.00 97.31 89 PHE A CA 1
ATOM 690 C C . PHE A 1 89 ? 3.131 1.313 -14.739 1.00 97.31 89 PHE A C 1
ATOM 692 O O . PHE A 1 89 ? 4.040 0.536 -14.465 1.00 97.31 89 PHE A O 1
ATOM 699 N N . ARG A 1 90 ? 1.956 0.904 -15.231 1.00 97.00 90 ARG A N 1
ATOM 700 C CA . ARG A 1 90 ? 1.632 -0.503 -15.512 1.00 97.00 90 ARG A CA 1
ATOM 701 C C . ARG A 1 90 ? 2.641 -1.143 -16.459 1.00 97.00 90 ARG A C 1
ATOM 703 O O . ARG A 1 90 ? 3.154 -2.216 -16.160 1.00 97.00 90 ARG A O 1
ATOM 710 N N . ASP A 1 91 ? 2.948 -0.474 -17.564 1.00 97.06 91 ASP A N 1
ATOM 711 C CA . ASP A 1 91 ? 3.806 -1.036 -18.609 1.00 97.06 91 ASP A CA 1
ATOM 712 C C . ASP A 1 91 ? 5.263 -1.207 -18.143 1.00 97.06 91 ASP A C 1
ATOM 714 O O . ASP A 1 91 ? 5.948 -2.133 -18.576 1.00 97.06 91 ASP A O 1
ATOM 718 N N . LEU A 1 92 ? 5.743 -0.340 -17.243 1.00 97.62 92 LEU A N 1
ATOM 719 C CA . LEU A 1 92 ? 7.139 -0.335 -16.784 1.00 97.62 92 LEU A CA 1
ATOM 720 C C . LEU A 1 92 ? 7.361 -1.024 -15.431 1.00 97.62 92 LEU A C 1
ATOM 722 O O . LEU A 1 92 ? 8.455 -1.521 -15.170 1.00 97.62 92 LEU A O 1
ATOM 726 N N . PHE A 1 93 ? 6.348 -1.045 -14.564 1.00 97.12 93 PHE A N 1
ATOM 727 C CA . PHE A 1 93 ? 6.463 -1.437 -13.156 1.00 97.12 93 PHE A CA 1
ATOM 728 C C . PHE A 1 93 ? 5.420 -2.481 -12.740 1.00 97.12 93 PHE A C 1
ATOM 730 O O . PHE A 1 93 ? 5.027 -2.538 -11.573 1.00 97.12 93 PHE A O 1
ATOM 737 N N . ILE A 1 94 ? 4.991 -3.351 -13.661 1.00 96.06 94 ILE A N 1
ATOM 738 C CA . ILE A 1 94 ? 4.018 -4.418 -13.371 1.00 96.06 94 ILE A CA 1
ATOM 739 C C . ILE A 1 94 ? 4.439 -5.303 -12.183 1.00 96.06 94 ILE A C 1
ATOM 741 O O . ILE A 1 94 ? 3.614 -5.705 -11.368 1.00 96.06 94 ILE A O 1
ATOM 745 N N . ASN A 1 95 ? 5.744 -5.541 -12.022 1.00 96.12 95 ASN A N 1
ATOM 746 C CA . ASN A 1 95 ? 6.307 -6.273 -10.888 1.00 96.12 95 ASN A CA 1
ATOM 747 C C . ASN A 1 95 ? 6.102 -5.550 -9.547 1.00 96.12 95 ASN A C 1
ATOM 749 O O . ASN A 1 95 ? 5.931 -6.199 -8.520 1.00 96.12 95 ASN A O 1
ATOM 753 N N . GLN A 1 96 ? 6.125 -4.216 -9.546 1.00 97.00 96 GLN A N 1
ATOM 754 C CA . GLN A 1 96 ? 5.857 -3.415 -8.354 1.00 97.00 96 GLN A CA 1
ATOM 755 C C . GLN A 1 96 ? 4.361 -3.354 -8.042 1.00 97.00 96 GLN A C 1
ATOM 757 O O . GLN A 1 96 ? 3.996 -3.312 -6.872 1.00 97.00 96 GLN A O 1
ATOM 762 N N . MET A 1 97 ? 3.498 -3.407 -9.059 1.00 96.19 97 MET A N 1
ATOM 763 C CA . MET A 1 97 ? 2.049 -3.531 -8.860 1.00 96.19 97 MET A CA 1
ATOM 764 C C . MET A 1 97 ? 1.685 -4.867 -8.217 1.00 96.19 97 MET A C 1
ATOM 766 O O . MET A 1 97 ? 0.947 -4.885 -7.238 1.00 96.19 97 MET A O 1
ATOM 770 N N . ASP A 1 98 ? 2.261 -5.965 -8.708 1.00 95.81 98 ASP A N 1
ATOM 771 C CA . ASP A 1 98 ? 2.110 -7.285 -8.089 1.00 95.81 98 ASP A CA 1
ATOM 772 C C . ASP A 1 98 ? 2.629 -7.296 -6.641 1.00 95.81 98 ASP A C 1
ATOM 774 O O . ASP A 1 98 ? 1.975 -7.813 -5.735 1.00 95.81 98 ASP A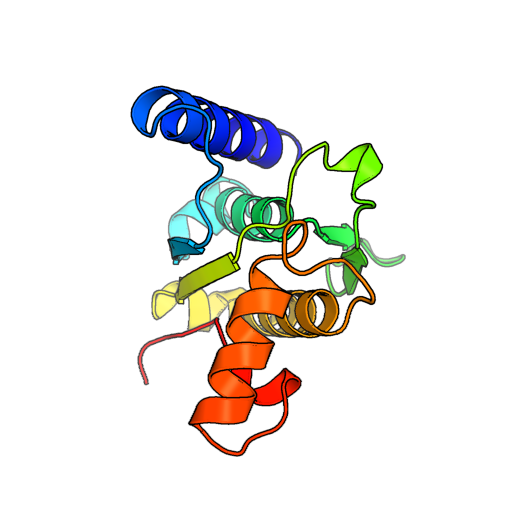 O 1
ATOM 778 N N . LEU A 1 99 ? 3.786 -6.672 -6.389 1.00 96.50 99 LEU A N 1
ATOM 779 C CA . LEU A 1 99 ? 4.328 -6.559 -5.036 1.00 96.50 99 LEU A CA 1
ATOM 780 C C . LEU A 1 99 ? 3.408 -5.753 -4.106 1.00 96.50 99 LEU A C 1
ATOM 782 O O . LEU A 1 99 ? 3.248 -6.115 -2.941 1.00 96.50 99 LEU A O 1
ATOM 786 N N . LEU A 1 100 ? 2.803 -4.680 -4.616 1.00 97.19 100 LEU A N 1
ATOM 787 C CA . LEU A 1 100 ? 1.890 -3.827 -3.867 1.00 97.19 100 LEU A CA 1
ATOM 788 C C . LEU A 1 100 ? 0.567 -4.536 -3.554 1.00 97.19 100 LEU A C 1
ATOM 790 O O . LEU A 1 100 ? 0.122 -4.493 -2.411 1.00 97.19 100 LEU A O 1
ATOM 794 N N . ASP A 1 101 ? -0.027 -5.230 -4.524 1.00 97.44 101 ASP A N 1
ATOM 795 C CA . ASP A 1 101 ? -1.244 -6.022 -4.315 1.00 97.44 101 ASP A CA 1
ATOM 796 C C . ASP A 1 101 ? -1.017 -7.126 -3.270 1.00 97.44 101 ASP A C 1
ATOM 798 O O . ASP A 1 101 ? -1.788 -7.264 -2.316 1.00 97.44 101 ASP A O 1
ATOM 802 N N . ARG A 1 102 ? 0.111 -7.846 -3.368 1.00 97.19 102 ARG A N 1
ATOM 803 C CA . ARG A 1 102 ? 0.521 -8.821 -2.346 1.00 97.19 102 ARG A CA 1
ATOM 804 C C . ARG A 1 102 ? 0.683 -8.179 -0.971 1.00 97.19 102 ARG A C 1
ATOM 806 O O . ARG A 1 102 ? 0.288 -8.787 0.022 1.00 97.19 102 ARG A O 1
ATOM 813 N N . ALA A 1 103 ? 1.247 -6.974 -0.906 1.00 97.88 103 ALA A N 1
ATOM 814 C CA . ALA A 1 103 ? 1.436 -6.251 0.343 1.00 97.88 103 ALA A CA 1
ATOM 815 C C . ALA A 1 103 ? 0.110 -5.857 1.003 1.00 97.88 103 ALA A C 1
ATOM 817 O O . ALA A 1 103 ? -0.066 -6.112 2.191 1.00 97.88 103 ALA A O 1
ATOM 818 N N . VAL A 1 104 ? -0.821 -5.275 0.242 1.00 98.12 104 VAL A N 1
ATOM 819 C CA . VAL A 1 104 ? -2.138 -4.863 0.752 1.00 98.12 104 VAL A CA 1
ATOM 820 C C . VAL A 1 104 ? -2.910 -6.074 1.267 1.00 98.12 104 VAL A C 1
ATOM 822 O O . VAL A 1 104 ? -3.405 -6.053 2.390 1.00 98.12 104 VAL A O 1
ATOM 825 N N . LYS A 1 105 ? -2.939 -7.164 0.494 1.00 98.19 105 LYS A N 1
ATOM 826 C CA . LYS A 1 105 ? -3.619 -8.404 0.886 1.00 98.19 105 LYS A CA 1
ATOM 827 C C . LYS A 1 105 ? -3.013 -9.034 2.137 1.00 98.19 105 LYS A C 1
ATOM 829 O O . LYS A 1 105 ? -3.747 -9.425 3.032 1.00 98.19 105 LYS A O 1
ATOM 834 N N . MET A 1 106 ? -1.684 -9.071 2.232 1.00 97.81 106 MET A N 1
ATOM 835 C CA . MET A 1 106 ? -0.992 -9.530 3.440 1.00 97.81 106 MET A CA 1
ATOM 836 C C . MET A 1 106 ? -1.344 -8.667 4.658 1.00 97.81 106 MET A C 1
ATOM 838 O O . MET A 1 106 ? -1.548 -9.206 5.737 1.00 97.81 106 MET A O 1
ATOM 842 N N . VAL A 1 107 ? -1.428 -7.342 4.499 1.00 98.19 107 VAL A N 1
ATOM 843 C CA . VAL A 1 107 ? -1.810 -6.424 5.58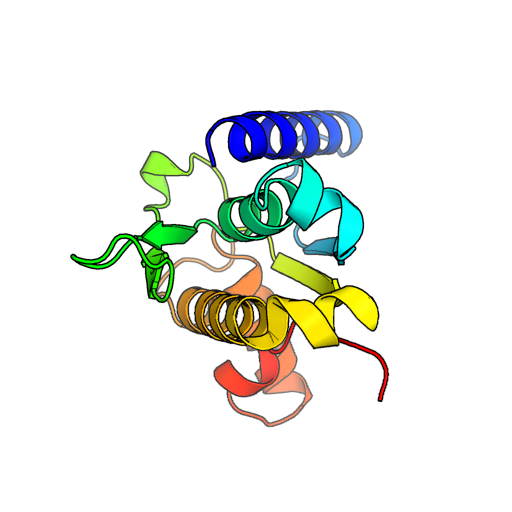4 1.00 98.19 107 VAL A CA 1
ATOM 844 C C . VAL A 1 107 ? -3.272 -6.606 6.001 1.00 98.19 107 VAL A C 1
ATOM 846 O O . VAL A 1 107 ? -3.575 -6.514 7.189 1.00 98.19 107 VAL A O 1
ATOM 849 N N . ALA A 1 108 ? -4.168 -6.888 5.053 1.00 97.88 108 ALA A N 1
ATOM 850 C CA . ALA A 1 108 ? -5.574 -7.175 5.329 1.00 97.88 108 ALA A CA 1
ATOM 851 C C . ALA A 1 108 ? -5.775 -8.470 6.136 1.00 97.88 108 ALA A C 1
ATOM 853 O O . ALA A 1 108 ? -6.790 -8.615 6.800 1.00 97.88 108 ALA A O 1
ATOM 854 N N . GLU A 1 109 ? -4.826 -9.406 6.073 1.00 96.88 109 GLU A N 1
ATOM 855 C CA . GLU A 1 109 ? -4.883 -10.714 6.741 1.00 96.88 109 GLU A CA 1
ATOM 856 C C . GLU A 1 109 ? -4.176 -10.725 8.113 1.00 96.88 109 GLU A C 1
ATOM 858 O O . GLU A 1 109 ? -4.100 -11.770 8.761 1.00 96.88 109 GLU A O 1
ATOM 863 N N . LEU A 1 110 ? -3.636 -9.586 8.565 1.00 97.06 110 LEU A N 1
ATOM 864 C CA . LEU A 1 110 ? -2.984 -9.485 9.871 1.00 97.06 110 LEU A CA 1
ATOM 865 C C . LEU A 1 110 ? -4.001 -9.554 11.014 1.00 97.06 110 LEU A C 1
ATOM 867 O O . LEU A 1 110 ? -5.032 -8.885 10.987 1.00 97.06 110 LEU A O 1
ATOM 871 N N . ASP A 1 111 ? -3.653 -10.304 12.060 1.00 95.88 111 ASP A N 1
ATOM 872 C CA . ASP A 1 111 ? -4.418 -10.373 13.309 1.00 95.88 111 ASP A CA 1
ATOM 873 C C . ASP A 1 111 ? -4.181 -9.111 14.158 1.00 95.88 111 ASP A C 1
ATOM 875 O O . ASP A 1 111 ? -3.405 -9.091 15.115 1.00 95.88 111 ASP A O 1
ATOM 879 N N . GLU A 1 112 ? -4.798 -8.007 13.735 1.00 95.56 112 GLU A N 1
ATOM 880 C CA . GLU A 1 112 ? -4.715 -6.696 14.374 1.00 95.56 112 GLU A CA 1
ATOM 881 C C . GLU A 1 112 ? -6.120 -6.110 14.611 1.00 95.56 112 GLU A C 1
ATOM 883 O O . GLU A 1 112 ? -7.052 -6.367 13.842 1.00 95.56 112 GLU A O 1
ATOM 888 N N . PRO A 1 113 ? -6.309 -5.268 15.646 1.00 97.25 113 PRO A N 1
ATOM 889 C CA . PRO A 1 113 ? -7.577 -4.575 15.851 1.00 97.25 113 PRO A CA 1
ATOM 890 C C . PRO A 1 113 ? -7.945 -3.693 14.650 1.00 97.25 113 PRO A C 1
ATOM 892 O O . PRO A 1 113 ? -7.103 -2.960 14.133 1.00 97.25 113 PRO A O 1
ATOM 895 N N . VAL A 1 114 ? -9.226 -3.669 14.272 1.00 96.94 114 VAL A N 1
ATOM 896 C CA . VAL A 1 114 ? -9.741 -2.847 13.154 1.00 96.94 114 VAL A CA 1
ATOM 897 C C . VAL A 1 114 ? -9.476 -1.342 13.315 1.00 96.94 114 VAL A C 1
ATOM 899 O O . VAL A 1 114 ? -9.331 -0.632 12.328 1.00 96.94 114 VAL A O 1
ATOM 902 N N . GLU A 1 115 ? -9.338 -0.853 14.551 1.00 96.38 115 GLU A N 1
ATOM 903 C CA . GLU A 1 115 ? -8.987 0.548 14.849 1.00 96.38 115 GLU A CA 1
ATOM 904 C C . GLU A 1 115 ? -7.493 0.865 14.641 1.00 96.38 115 GLU A C 1
ATOM 906 O O . GLU A 1 115 ? -7.083 2.023 14.670 1.00 96.38 115 GLU A O 1
ATOM 911 N N . GLN A 1 116 ? -6.658 -0.164 14.473 1.00 97.62 116 GLN A N 1
ATOM 912 C CA . GLN A 1 116 ? -5.226 -0.047 14.182 1.00 97.62 116 GLN A CA 1
ATOM 913 C C . GLN A 1 116 ? -4.881 -0.495 12.758 1.00 97.62 116 GLN A C 1
ATOM 915 O O . GLN A 1 116 ? -3.768 -0.256 12.294 1.00 97.62 116 GLN A O 1
ATOM 920 N N . ASN A 1 117 ? -5.824 -1.106 12.045 1.00 98.38 117 ASN A N 1
ATOM 921 C CA . ASN A 1 117 ? -5.628 -1.577 10.686 1.00 98.38 117 ASN A CA 1
ATOM 922 C C . ASN A 1 117 ? -6.874 -1.289 9.841 1.00 98.38 117 ASN A C 1
ATOM 924 O O . ASN A 1 117 ? -7.816 -2.082 9.792 1.00 98.38 117 ASN A O 1
ATOM 928 N N . TYR A 1 118 ? -6.864 -0.140 9.160 1.00 98.50 118 TYR A N 1
ATOM 929 C CA . TYR A 1 118 ? -7.988 0.282 8.328 1.00 98.50 118 TYR A CA 1
ATOM 930 C C . TYR A 1 118 ? -8.100 -0.527 7.030 1.00 98.50 118 TYR A C 1
ATOM 932 O O . TYR A 1 118 ? -9.203 -0.694 6.518 1.00 98.50 118 TYR A O 1
ATOM 940 N N . VAL A 1 119 ? -6.999 -1.114 6.542 1.00 98.38 119 VAL A N 1
ATOM 941 C CA . VAL A 1 119 ? -7.039 -2.063 5.415 1.00 98.38 119 VAL A CA 1
ATOM 942 C C . VAL A 1 119 ? -7.901 -3.271 5.794 1.00 98.38 119 VAL A C 1
ATOM 944 O O . VAL A 1 119 ? -8.828 -3.620 5.068 1.00 98.38 119 VAL A O 1
ATOM 947 N N . TRP A 1 120 ? -7.635 -3.870 6.960 1.00 98.12 120 TRP A N 1
ATOM 948 C CA . TRP A 1 120 ? -8.418 -4.982 7.503 1.00 98.12 120 TRP A CA 1
ATOM 949 C C . TRP A 1 120 ? -9.870 -4.579 7.773 1.00 98.12 120 TRP A C 1
ATOM 951 O O . TRP A 1 120 ? -10.787 -5.261 7.317 1.00 98.12 120 TRP A O 1
ATOM 961 N N . LYS A 1 121 ? -10.089 -3.440 8.448 1.00 98.44 121 LYS A N 1
ATOM 962 C CA . LYS A 1 121 ? -11.427 -2.901 8.741 1.00 98.44 121 LYS A CA 1
ATOM 963 C C . LYS A 1 121 ? -12.300 -2.834 7.487 1.00 98.44 121 LYS A C 1
ATOM 965 O O . LYS A 1 121 ? -13.403 -3.380 7.479 1.00 98.44 121 LYS A O 1
ATOM 970 N N . HIS A 1 122 ? -11.800 -2.199 6.426 1.00 98.50 122 HIS A N 1
ATOM 971 C CA . HIS A 1 122 ? -12.562 -2.025 5.193 1.00 98.50 122 HIS A CA 1
ATOM 972 C C . HIS A 1 122 ? -12.694 -3.322 4.401 1.00 98.50 122 HIS A C 1
ATOM 974 O O . HIS A 1 122 ? -13.774 -3.602 3.888 1.00 98.50 122 HIS A O 1
ATOM 980 N N . ALA A 1 123 ? -11.627 -4.123 4.302 1.00 98.25 123 ALA A N 1
ATOM 981 C CA . ALA A 1 123 ? -11.677 -5.392 3.583 1.00 98.25 123 ALA A CA 1
ATOM 982 C C . ALA A 1 123 ? -12.698 -6.352 4.211 1.00 98.25 123 ALA A C 1
ATOM 984 O O . ALA A 1 123 ? -13.440 -7.006 3.484 1.00 98.25 123 ALA A O 1
ATOM 985 N N . LEU A 1 124 ? -12.801 -6.390 5.543 1.00 97.88 124 LEU A N 1
ATOM 986 C CA . LEU A 1 124 ? -13.794 -7.192 6.256 1.00 97.88 124 LEU A CA 1
ATOM 987 C C . LEU A 1 124 ? -15.233 -6.724 5.975 1.00 97.88 124 LEU A C 1
ATOM 989 O O . LEU A 1 124 ? -16.115 -7.546 5.715 1.00 97.88 124 LEU A O 1
ATOM 993 N N . GLU A 1 125 ? -15.478 -5.412 6.011 1.00 98.12 125 GLU A N 1
ATOM 994 C CA . GLU A 1 125 ? -16.792 -4.835 5.703 1.00 98.12 125 GLU A CA 1
ATOM 995 C C . GLU A 1 125 ? -17.203 -5.113 4.248 1.00 98.12 125 GLU A C 1
ATOM 997 O O . GLU A 1 125 ? -18.320 -5.565 3.985 1.00 98.12 125 GLU A O 1
ATOM 1002 N N . GLN A 1 126 ? -16.276 -4.918 3.310 1.00 98.31 126 GLN A N 1
ATOM 1003 C CA . GLN A 1 126 ? -16.484 -5.148 1.880 1.00 98.31 126 GLN A CA 1
ATOM 1004 C C . GLN A 1 126 ? -16.684 -6.631 1.555 1.00 98.31 126 GLN A C 1
ATOM 1006 O O . GLN A 1 126 ? -17.594 -6.964 0.799 1.00 98.31 126 GLN A O 1
ATOM 1011 N N . ALA A 1 127 ? -15.899 -7.527 2.160 1.00 98.06 127 ALA A N 1
ATOM 1012 C CA . ALA A 1 127 ? -16.051 -8.975 2.016 1.00 98.06 127 ALA A CA 1
ATOM 1013 C C . ALA A 1 127 ? -17.457 -9.428 2.421 1.00 98.06 127 ALA A C 1
ATOM 1015 O O . ALA A 1 127 ? -18.129 -10.146 1.679 1.00 98.06 127 ALA A O 1
ATOM 1016 N N . LYS A 1 128 ? -17.951 -8.925 3.559 1.00 97.69 128 LYS A N 1
ATOM 1017 C CA . LYS A 1 128 ? -19.308 -9.204 4.035 1.00 97.69 128 LYS A CA 1
ATOM 1018 C C . LYS A 1 128 ? -20.383 -8.629 3.110 1.00 97.69 128 LYS A C 1
ATOM 1020 O O . LYS A 1 128 ? -21.391 -9.293 2.880 1.00 97.69 128 LYS A O 1
ATOM 1025 N N . ALA A 1 129 ? -20.195 -7.409 2.609 1.00 98.19 129 ALA A N 1
ATOM 1026 C CA . ALA A 1 129 ? -21.162 -6.747 1.735 1.00 98.19 129 ALA A CA 1
ATOM 1027 C C . ALA A 1 129 ? -21.262 -7.404 0.347 1.00 98.19 129 ALA A C 1
ATOM 1029 O O . ALA A 1 129 ? -22.352 -7.469 -0.220 1.00 98.19 129 ALA A O 1
ATOM 1030 N N . LEU A 1 130 ? -20.140 -7.891 -0.189 1.00 97.50 130 LEU A N 1
ATOM 1031 C CA . LEU A 1 130 ? -20.045 -8.470 -1.533 1.00 97.50 130 LEU A CA 1
ATOM 1032 C C . LEU A 1 130 ? -20.159 -10.002 -1.551 1.00 97.50 130 LEU A C 1
ATOM 1034 O O . LEU A 1 130 ? -20.372 -10.574 -2.616 1.00 97.50 130 LEU A O 1
ATOM 1038 N N . GLY A 1 131 ? -20.044 -10.669 -0.399 1.00 97.56 131 GLY A N 1
ATOM 1039 C CA . GLY A 1 131 ? -20.081 -12.130 -0.305 1.00 97.56 131 GLY A CA 1
ATOM 1040 C C . GLY A 1 131 ? -18.833 -12.806 -0.880 1.00 97.56 131 GLY A C 1
ATOM 1041 O O . GLY A 1 131 ? -18.944 -13.876 -1.473 1.00 97.56 131 GLY A O 1
ATOM 1042 N N . ILE A 1 132 ? -17.669 -12.172 -0.725 1.00 97.94 132 ILE A N 1
ATOM 1043 C CA . ILE A 1 132 ? -16.367 -12.641 -1.228 1.00 97.94 132 ILE A CA 1
ATOM 1044 C C . ILE A 1 132 ? -15.366 -12.804 -0.082 1.00 97.94 132 ILE A C 1
ATOM 1046 O O . ILE A 1 132 ? -15.600 -12.345 1.036 1.00 97.94 132 ILE A O 1
ATOM 1050 N N . GLU A 1 133 ? -14.224 -13.424 -0.364 1.00 97.00 133 GLU A N 1
ATOM 1051 C CA . GLU A 1 133 ? -13.133 -13.554 0.602 1.00 97.00 133 GLU A CA 1
ATOM 1052 C C . GLU A 1 133 ? -12.463 -12.200 0.890 1.00 97.00 133 GLU A C 1
ATOM 1054 O O . GLU A 1 133 ? -12.316 -11.357 0.003 1.00 97.00 133 GLU A O 1
ATOM 1059 N N . VAL A 1 134 ? -11.967 -12.009 2.119 1.00 95.81 134 VAL A N 1
ATOM 1060 C CA . VAL A 1 134 ? -11.262 -10.777 2.551 1.00 95.81 134 VAL A CA 1
ATOM 1061 C C . VAL A 1 134 ? -10.120 -10.431 1.605 1.00 95.81 134 VAL A C 1
ATOM 1063 O O . VAL A 1 134 ? -9.936 -9.273 1.233 1.00 95.81 134 VAL A O 1
ATOM 1066 N N . ARG A 1 135 ? -9.366 -11.445 1.179 1.00 96.94 135 ARG A N 1
ATOM 1067 C CA . ARG A 1 135 ? -8.242 -11.273 0.263 1.00 96.94 135 ARG A CA 1
ATOM 1068 C C . ARG A 1 135 ? -8.669 -10.677 -1.078 1.00 96.94 135 ARG A C 1
ATOM 1070 O O . ARG A 1 135 ? -7.926 -9.893 -1.659 1.00 96.94 135 ARG A O 1
ATOM 1077 N N . GLU A 1 136 ? -9.842 -11.050 -1.578 1.00 97.12 136 GLU A N 1
ATOM 1078 C CA . GLU A 1 136 ? -10.401 -10.500 -2.814 1.00 97.12 136 GLU A CA 1
ATOM 1079 C C . GLU A 1 136 ? -10.939 -9.083 -2.582 1.00 97.12 136 GLU A C 1
ATOM 1081 O O . GLU A 1 136 ? -10.644 -8.170 -3.357 1.00 97.12 136 GLU A O 1
ATOM 1086 N N . ALA A 1 137 ? -11.631 -8.872 -1.458 1.00 97.44 137 ALA A N 1
ATOM 1087 C CA . ALA A 1 137 ? -12.126 -7.564 -1.038 1.00 97.44 137 ALA A CA 1
ATOM 1088 C C . ALA A 1 137 ? -11.007 -6.533 -0.813 1.00 97.44 137 ALA A C 1
ATOM 1090 O O . ALA A 1 137 ? -11.226 -5.344 -1.023 1.00 97.44 137 ALA A O 1
ATOM 1091 N N . ALA A 1 138 ? -9.795 -6.967 -0.457 1.00 97.75 138 ALA A N 1
ATOM 1092 C CA . ALA A 1 138 ? -8.605 -6.132 -0.282 1.00 97.75 138 ALA A CA 1
ATOM 1093 C C . ALA A 1 138 ? -7.913 -5.723 -1.604 1.00 97.75 138 ALA A C 1
ATOM 1095 O O . ALA A 1 138 ? -6.749 -5.322 -1.605 1.00 97.75 138 ALA A O 1
ATOM 1096 N N . THR A 1 139 ? -8.596 -5.813 -2.748 1.00 98.19 139 THR A N 1
ATOM 1097 C CA . THR A 1 139 ? -8.071 -5.318 -4.030 1.00 98.19 139 THR A CA 1
ATOM 1098 C C . THR A 1 139 ? -8.045 -3.786 -4.031 1.00 98.19 139 THR A C 1
ATOM 1100 O O . THR A 1 139 ? -9.083 -3.148 -3.843 1.00 98.19 139 THR A O 1
ATOM 1103 N N . ARG A 1 140 ? -6.855 -3.194 -4.219 1.00 98.00 140 ARG A N 1
ATOM 1104 C CA . ARG A 1 140 ? -6.616 -1.735 -4.125 1.00 98.00 140 ARG A CA 1
ATOM 1105 C C . ARG A 1 140 ? -5.738 -1.134 -5.228 1.00 98.00 140 ARG A C 1
ATOM 1107 O O . ARG A 1 140 ? -5.516 0.072 -5.227 1.00 98.00 140 ARG A O 1
ATOM 1114 N N . ALA A 1 141 ? -5.202 -1.948 -6.136 1.00 96.06 141 ALA A N 1
ATOM 1115 C CA . ALA A 1 141 ? -4.338 -1.486 -7.221 1.00 96.06 141 ALA A CA 1
ATOM 1116 C C . ALA A 1 141 ? -5.086 -1.550 -8.559 1.00 96.06 141 ALA A C 1
ATOM 1118 O O . ALA A 1 141 ? -5.358 -2.635 -9.072 1.00 96.06 141 ALA A O 1
ATOM 1119 N N . PHE A 1 142 ? -5.394 -0.387 -9.129 1.00 97.44 142 PHE A N 1
ATOM 1120 C CA . PHE A 1 142 ? -6.205 -0.241 -10.339 1.00 97.44 142 PHE A CA 1
ATOM 1121 C C . PHE A 1 142 ? -5.428 0.447 -11.461 1.00 97.44 142 PHE A C 1
ATOM 1123 O O . PHE A 1 142 ? -4.499 1.213 -11.215 1.00 97.44 142 PHE A O 1
ATOM 1130 N N . PHE A 1 143 ? -5.790 0.164 -12.711 1.00 95.25 143 PHE A N 1
ATOM 1131 C CA . PHE A 1 143 ? -5.154 0.722 -13.906 1.00 95.25 143 PHE A CA 1
ATOM 1132 C C . PHE A 1 143 ? -6.089 0.621 -15.118 1.00 95.25 143 PHE A C 1
ATOM 1134 O O . PHE A 1 143 ? -7.065 -0.127 -15.104 1.00 95.25 143 PHE A O 1
ATOM 1141 N N . ASN A 1 144 ? -5.794 1.378 -16.177 1.00 95.00 144 ASN A N 1
ATOM 1142 C CA . ASN A 1 144 ? -6.523 1.293 -17.446 1.00 95.00 144 ASN A CA 1
ATOM 1143 C C . ASN A 1 144 ? -6.311 -0.063 -18.141 1.00 95.00 144 ASN A C 1
ATOM 1145 O O . ASN A 1 144 ? -5.236 -0.644 -18.021 1.00 95.00 144 ASN A O 1
ATOM 1149 N N . ALA A 1 145 ? -7.303 -0.523 -18.910 1.00 88.25 145 ALA A N 1
ATOM 1150 C CA . ALA A 1 145 ? -7.195 -1.727 -19.743 1.00 88.25 145 ALA A CA 1
ATOM 1151 C C . ALA A 1 145 ? -6.092 -1.636 -20.816 1.00 88.25 145 ALA A C 1
ATOM 1153 O O . ALA A 1 145 ? -5.660 -0.511 -21.172 1.00 88.25 145 ALA A O 1
#

InterPro domains:
  IPR003672 CobN/magnesium chelatase [PF02514] (2-143)
  IPR003672 CobN/magnesium chelatase [PTHR44119] (1-144)

Foldseek 3Di:
DVLLLVVLVVVQVVVCVVPVNDGAAEEEDEDEPPVCVVVVHSVLVNLCLLQAKDFDADPVRDGQEIDHHDLVRSVAARHHYAYEYEPNCCVPPVSSLVRSLVSLLVSLPDPDDCRRYSSVVQLVVQCVVVVHDSSVSSDRYDYDD

pLDDT: mean 96.36, std 2.7, range [80.31, 98.69]

Organism: Hibiscus syriacus (NCBI:txid106335)

Radius of gyration: 14.87 Å; chains: 1; bounding box: 42×33×37 Å